Protein AF-A0A3B9V8H8-F1 (afdb_monomer_lite)

Secondary structure (DSSP, 8-state):
--S-S-----HHHHHHHHHHHHHT-TT-----S--EEEEEE-SS-EEEEETTS-EEEES-----S-TT-HHHHHTT--------SEEEEEEEEE-SS--TT--EEEEETTEEEEEEE-SSSEEEEEEEEEHHHHHHHHTS-HHHHHHHHHHHTT-

Sequence (155 aa):
SIEALGYLVPNYQVRQALYQRVKQADNITLMTEAMVDNVEYLEDHSAVLFADGTTINAKLVIAADSRFSSIRRKMGIPALMKDFSKVMIVTKMEHENTHNNIALECFDYGQTLALLPMVGNASSVVLTVTTDKSQAMLDMSETDFNAKITKDFRG

Radius of gyration: 22.07 Å; chains: 1; bounding box: 48×44×60 Å

Foldseek 3Di:
DDPDPDDDDPPVVVVVVVVVVQVPDPPDDDDPPWAFDEWADDDQWIWTATPVRDIDTGNDDDQPPPPPGPHCVRVVNDDDDDDPQKDKDKDKDADPDAPVQDWDWDDDDFWIWIFHDDPDRMTIIIIMGGNVCPVVQVPDDPVRNVVVNCVRVVD

Structure (mmCIF, N/CA/C/O backbone):
data_AF-A0A3B9V8H8-F1
#
_entry.id   AF-A0A3B9V8H8-F1
#
loop_
_atom_site.group_PDB
_atom_site.id
_atom_site.type_symbol
_atom_site.label_atom_id
_atom_site.label_alt_id
_atom_site.label_comp_id
_atom_site.label_asym_id
_atom_site.label_entity_id
_atom_site.label_seq_id
_atom_site.pdbx_PDB_ins_code
_atom_site.Cartn_x
_atom_site.Cartn_y
_atom_site.Cartn_z
_atom_site.occupancy
_atom_site.B_iso_or_equiv
_atom_site.auth_seq_id
_atom_site.auth_comp_id
_atom_site.auth_asym_id
_atom_site.auth_atom_id
_atom_site.pdbx_PDB_model_num
ATOM 1 N N . SER A 1 1 ? 8.164 -30.017 -9.430 1.00 67.25 1 SER A N 1
ATOM 2 C CA . SER A 1 1 ? 8.479 -28.657 -9.903 1.00 67.25 1 SER A CA 1
ATOM 3 C C . SER A 1 1 ? 7.386 -27.733 -9.408 1.00 67.25 1 SER A C 1
ATOM 5 O O . SER A 1 1 ? 6.239 -28.162 -9.441 1.00 67.25 1 SER A O 1
ATOM 7 N N . ILE A 1 2 ? 7.712 -26.546 -8.900 1.00 75.25 2 ILE A N 1
ATOM 8 C CA . ILE A 1 2 ? 6.695 -25.533 -8.575 1.00 75.25 2 ILE A CA 1
ATOM 9 C C . ILE A 1 2 ? 6.370 -24.741 -9.844 1.00 75.25 2 ILE A C 1
ATOM 11 O O . ILE A 1 2 ? 7.269 -24.458 -10.630 1.00 75.25 2 ILE A O 1
ATOM 15 N N . GLU A 1 3 ? 5.092 -24.444 -10.064 1.00 86.19 3 GLU A N 1
ATOM 16 C CA . GLU A 1 3 ? 4.608 -23.758 -11.271 1.00 86.19 3 GLU A CA 1
ATOM 17 C C . GLU A 1 3 ? 5.076 -22.295 -11.338 1.00 86.19 3 GLU A C 1
ATOM 19 O O . GLU A 1 3 ? 5.471 -21.820 -12.397 1.00 86.19 3 GLU A O 1
ATOM 24 N N . ALA A 1 4 ? 5.093 -21.601 -10.196 1.00 86.88 4 ALA A N 1
ATOM 25 C CA . ALA A 1 4 ? 5.545 -20.220 -10.074 1.00 86.88 4 ALA A CA 1
ATOM 26 C C . ALA A 1 4 ? 6.163 -19.961 -8.690 1.00 86.88 4 ALA A C 1
ATOM 28 O O . ALA A 1 4 ? 5.840 -20.642 -7.716 1.00 86.88 4 ALA A O 1
ATOM 29 N N . LEU A 1 5 ? 7.029 -18.945 -8.599 1.00 91.06 5 LEU A N 1
ATOM 30 C CA . LEU A 1 5 ? 7.572 -18.448 -7.324 1.00 91.06 5 LEU A CA 1
ATOM 31 C C . LEU A 1 5 ? 6.576 -17.549 -6.576 1.00 91.06 5 LEU A C 1
ATOM 33 O O . LEU A 1 5 ? 6.620 -17.447 -5.353 1.00 91.06 5 LEU A O 1
ATOM 37 N N . GLY A 1 6 ? 5.685 -16.892 -7.313 1.00 91.31 6 GLY A N 1
ATOM 38 C CA . GLY A 1 6 ? 4.690 -15.965 -6.796 1.00 91.31 6 GLY A CA 1
ATOM 39 C C . GLY A 1 6 ? 3.895 -15.338 -7.937 1.00 91.31 6 GLY A C 1
ATOM 40 O O . GLY A 1 6 ? 4.232 -15.516 -9.107 1.00 91.31 6 GLY A O 1
ATOM 41 N N . TYR A 1 7 ? 2.844 -14.601 -7.585 1.00 89.69 7 TYR A N 1
ATOM 42 C CA . TYR A 1 7 ? 1.970 -13.928 -8.542 1.00 89.69 7 TYR A CA 1
ATOM 43 C C . TYR A 1 7 ? 1.976 -12.425 -8.298 1.00 89.69 7 TYR A C 1
ATOM 45 O O . TYR A 1 7 ? 1.842 -11.966 -7.162 1.00 89.69 7 TYR A O 1
ATOM 53 N N . LEU A 1 8 ? 2.087 -11.660 -9.379 1.00 89.69 8 LEU A N 1
ATOM 54 C CA . LEU A 1 8 ? 1.911 -10.216 -9.353 1.00 89.69 8 LEU A CA 1
ATOM 55 C C . LEU A 1 8 ? 0.435 -9.908 -9.566 1.00 89.69 8 LEU A C 1
ATOM 57 O O . LEU A 1 8 ? -0.116 -10.148 -10.638 1.00 89.69 8 LEU A O 1
ATOM 61 N N . VAL A 1 9 ? -0.206 -9.385 -8.525 1.00 90.38 9 VAL A N 1
ATOM 62 C CA . VAL A 1 9 ? -1.627 -9.040 -8.548 1.00 90.38 9 VAL A CA 1
ATOM 63 C C . VAL A 1 9 ? -1.769 -7.549 -8.262 1.00 90.38 9 VAL A C 1
ATOM 65 O O . VAL A 1 9 ? -1.245 -7.076 -7.250 1.00 90.38 9 VAL A O 1
ATOM 68 N N . PRO A 1 10 ? -2.484 -6.784 -9.104 1.00 89.56 10 PRO A N 1
ATOM 69 C CA . PRO A 1 10 ? -2.785 -5.394 -8.804 1.00 89.56 10 PRO A CA 1
ATOM 70 C C . PRO A 1 10 ? -3.495 -5.254 -7.452 1.00 89.56 10 PRO A C 1
ATOM 72 O O . PRO A 1 10 ? -4.513 -5.901 -7.201 1.00 89.56 10 PRO A O 1
ATOM 75 N N . ASN A 1 11 ? -3.014 -4.345 -6.599 1.00 92.44 11 ASN A N 1
ATOM 76 C CA . ASN A 1 11 ? -3.561 -4.147 -5.249 1.00 92.44 11 ASN A CA 1
ATOM 77 C C . ASN A 1 11 ? -5.080 -3.905 -5.234 1.00 92.44 11 ASN A C 1
ATOM 79 O O . ASN A 1 11 ? -5.764 -4.321 -4.299 1.00 92.44 11 ASN A O 1
ATOM 83 N N . TYR A 1 12 ? -5.626 -3.240 -6.259 1.00 94.62 12 TYR A N 1
ATOM 84 C CA . TYR A 1 12 ? -7.065 -2.986 -6.340 1.00 94.62 12 TYR A CA 1
ATOM 85 C C . TYR A 1 12 ? -7.881 -4.279 -6.490 1.00 94.62 12 TYR A C 1
ATOM 87 O O . TYR A 1 12 ? -8.969 -4.351 -5.930 1.00 94.62 12 TYR A O 1
ATOM 95 N N . GLN A 1 13 ? -7.354 -5.308 -7.164 1.00 95.88 13 GLN A N 1
ATOM 96 C CA . GLN A 1 13 ? -8.034 -6.599 -7.318 1.00 95.88 13 GLN A CA 1
ATOM 97 C C . GLN A 1 13 ? -8.061 -7.364 -5.996 1.00 95.88 13 GLN A C 1
ATOM 99 O O . GLN A 1 13 ? -9.104 -7.891 -5.614 1.00 95.88 13 GLN A O 1
ATOM 104 N N . VAL A 1 14 ? -6.953 -7.348 -5.246 1.00 96.56 14 VAL A N 1
ATOM 105 C CA . VAL A 1 14 ? -6.897 -7.933 -3.895 1.00 96.56 14 VAL A CA 1
ATOM 106 C C . VAL A 1 14 ? -7.919 -7.252 -2.981 1.00 96.56 14 VAL A C 1
ATOM 108 O O . VAL A 1 14 ? -8.721 -7.919 -2.328 1.00 96.56 14 VAL A O 1
ATOM 111 N N . ARG A 1 15 ? -7.948 -5.912 -2.975 1.00 96.31 15 ARG A N 1
ATOM 112 C CA . ARG A 1 15 ? -8.918 -5.133 -2.186 1.00 96.31 15 ARG A CA 1
ATOM 113 C C . ARG A 1 15 ? -10.358 -5.402 -2.616 1.00 96.31 15 ARG A C 1
ATOM 115 O O . ARG A 1 15 ? -11.220 -5.541 -1.755 1.00 96.31 15 ARG A O 1
ATOM 122 N N . GLN A 1 16 ? -10.617 -5.491 -3.919 1.00 97.56 16 GLN A N 1
ATOM 123 C CA . GLN A 1 16 ? -11.941 -5.792 -4.456 1.00 97.56 16 GLN A CA 1
ATOM 124 C C . GLN A 1 16 ? -12.409 -7.178 -4.011 1.00 97.56 16 GLN A C 1
ATOM 126 O O . GLN A 1 16 ? -13.520 -7.298 -3.504 1.00 97.56 16 GLN A O 1
ATOM 131 N N . ALA A 1 17 ? -11.566 -8.205 -4.138 1.00 97.81 17 ALA A N 1
ATOM 132 C CA . ALA A 1 17 ? -11.899 -9.565 -3.723 1.00 97.81 17 ALA A CA 1
ATOM 133 C C . ALA A 1 17 ? -12.218 -9.642 -2.219 1.00 97.81 17 ALA A C 1
ATOM 135 O O . ALA A 1 17 ? -13.243 -10.206 -1.832 1.00 97.81 17 ALA A O 1
ATOM 136 N N . LEU A 1 18 ? -11.394 -9.007 -1.377 1.00 97.00 18 LEU A N 1
ATOM 137 C CA . LEU A 1 18 ? -11.637 -8.925 0.067 1.00 97.00 18 LEU A CA 1
ATOM 138 C C . LEU A 1 18 ? -12.942 -8.186 0.387 1.00 97.00 18 LEU A C 1
ATOM 140 O O . LEU A 1 18 ? -13.736 -8.670 1.190 1.00 97.00 18 LEU A O 1
ATOM 144 N N . TYR A 1 19 ? -13.197 -7.053 -0.271 1.00 96.75 19 TYR A N 1
ATOM 145 C CA . TYR A 1 19 ? -14.428 -6.283 -0.091 1.00 96.75 19 TYR A CA 1
ATOM 146 C C . TYR A 1 19 ? -15.674 -7.107 -0.441 1.00 96.75 19 TYR A C 1
ATOM 148 O O . TYR A 1 19 ? -16.625 -7.137 0.339 1.00 96.75 19 TYR A O 1
ATOM 156 N N . GLN A 1 20 ? -15.661 -7.825 -1.571 1.00 97.38 20 GLN A N 1
ATOM 157 C CA . GLN A 1 20 ? -16.778 -8.695 -1.956 1.00 97.38 20 GLN A CA 1
ATOM 158 C C . GLN A 1 20 ? -17.015 -9.795 -0.921 1.00 97.38 20 GLN A C 1
ATOM 160 O O . GLN A 1 20 ? -18.159 -10.064 -0.558 1.00 97.38 20 GLN A O 1
ATOM 165 N N . ARG A 1 21 ? -15.940 -10.392 -0.393 1.00 97.50 21 ARG A N 1
ATOM 166 C CA . ARG A 1 21 ? -16.045 -11.446 0.619 1.00 97.50 21 ARG A CA 1
ATOM 167 C C . ARG A 1 21 ? -16.583 -10.937 1.955 1.00 97.50 21 ARG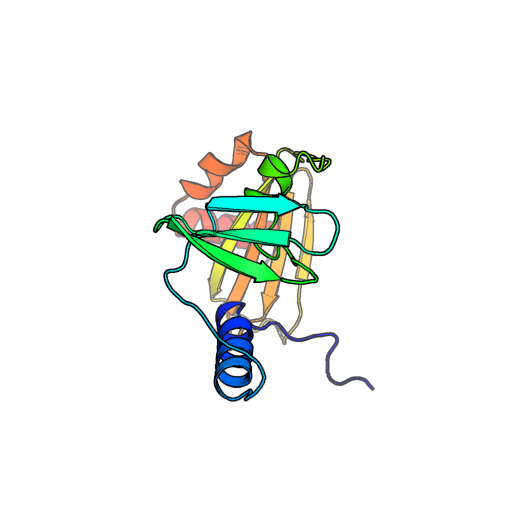 A C 1
ATOM 169 O O . ARG A 1 21 ? -17.346 -11.657 2.599 1.00 97.50 21 ARG A O 1
ATOM 176 N N . VAL A 1 22 ? -16.184 -9.733 2.364 1.00 97.12 22 VAL A N 1
ATOM 177 C CA . VAL A 1 22 ? -16.654 -9.078 3.595 1.00 97.12 22 VAL A CA 1
ATOM 178 C C . VAL A 1 22 ? -18.125 -8.694 3.482 1.00 97.12 22 VAL A C 1
ATOM 180 O O . VAL A 1 22 ? -18.881 -8.933 4.414 1.00 97.12 22 VAL A O 1
ATOM 183 N N . LYS A 1 23 ? -18.559 -8.173 2.329 1.00 96.88 23 LYS A N 1
ATOM 184 C CA . LYS A 1 23 ? -19.958 -7.783 2.094 1.00 96.88 23 LYS A CA 1
ATOM 185 C C . LYS A 1 23 ? -20.949 -8.948 2.238 1.00 96.88 23 LYS A C 1
ATOM 187 O O . LYS A 1 23 ? -22.119 -8.720 2.514 1.00 96.88 23 LYS A O 1
ATOM 192 N N . GLN A 1 24 ? -20.486 -10.178 2.026 1.00 96.69 24 GLN A N 1
ATOM 193 C CA . GLN A 1 24 ? -21.284 -11.403 2.132 1.00 96.69 24 GLN A CA 1
ATOM 194 C C . GLN A 1 24 ? -21.191 -12.074 3.511 1.00 96.69 24 GLN A C 1
ATOM 196 O O . GLN A 1 24 ? -21.729 -13.160 3.693 1.00 96.69 24 GLN A O 1
ATOM 201 N N . ALA A 1 25 ? -20.440 -11.507 4.457 1.00 97.75 25 ALA A N 1
ATOM 202 C CA . ALA A 1 25 ? -20.244 -12.106 5.769 1.00 97.75 25 ALA A CA 1
ATOM 203 C C . ALA A 1 25 ? -21.300 -11.596 6.759 1.00 97.75 25 ALA A C 1
ATOM 205 O O . ALA A 1 25 ? -21.309 -10.417 7.100 1.00 97.75 25 ALA A O 1
ATOM 206 N N . ASP A 1 26 ? -22.136 -12.495 7.281 1.00 97.62 26 ASP A N 1
ATOM 207 C CA . ASP A 1 26 ? -23.226 -12.140 8.207 1.00 97.62 26 ASP A CA 1
ATOM 208 C C . ASP A 1 26 ? -22.736 -11.600 9.561 1.00 97.62 26 ASP A C 1
ATOM 210 O O . ASP A 1 26 ? -23.481 -10.969 10.306 1.00 97.62 26 ASP A O 1
ATOM 214 N N . ASN A 1 27 ? -21.471 -11.849 9.898 1.00 97.81 27 ASN A N 1
ATOM 215 C CA . ASN A 1 27 ? -20.847 -11.424 11.145 1.00 97.81 27 ASN A CA 1
ATOM 216 C C . ASN A 1 27 ? -20.025 -10.130 11.013 1.00 97.81 27 ASN A C 1
ATOM 218 O O . ASN A 1 27 ? -19.289 -9.795 11.944 1.00 97.81 27 ASN A O 1
ATOM 222 N N . ILE A 1 28 ? -20.090 -9.433 9.873 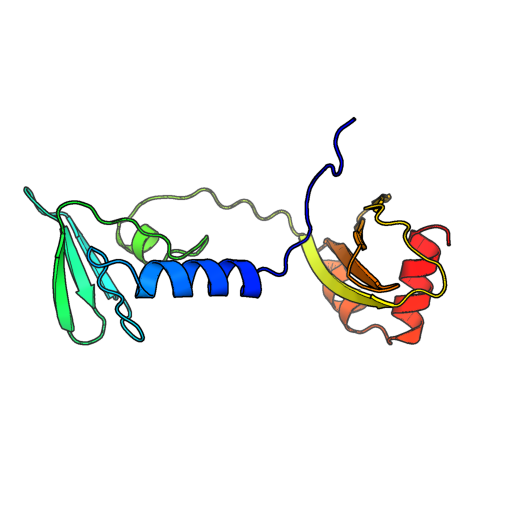1.00 97.56 28 ILE A N 1
ATOM 223 C CA . ILE A 1 28 ? -19.352 -8.186 9.647 1.00 97.56 28 ILE A CA 1
ATOM 224 C C . ILE A 1 28 ? -20.311 -7.073 9.234 1.00 97.56 28 ILE A C 1
ATOM 226 O O . ILE A 1 28 ? -20.929 -7.121 8.176 1.00 97.56 28 ILE A O 1
ATOM 230 N N . THR A 1 29 ? -20.347 -6.006 10.030 1.00 96.12 29 THR A N 1
ATOM 231 C CA . THR A 1 29 ? -20.978 -4.745 9.633 1.00 96.12 29 THR A CA 1
ATOM 232 C C . THR A 1 29 ? -19.934 -3.851 8.980 1.00 96.12 29 THR A C 1
ATOM 234 O O . THR A 1 29 ? -18.971 -3.439 9.627 1.00 96.12 29 THR A O 1
ATOM 237 N N . LEU A 1 30 ? -20.116 -3.538 7.697 1.00 95.50 30 LEU A N 1
ATOM 238 C CA . LEU A 1 30 ? -19.241 -2.616 6.981 1.00 95.50 30 LEU A CA 1
ATOM 239 C C . LEU A 1 30 ? -19.808 -1.194 7.028 1.00 95.50 30 LEU A C 1
ATOM 241 O O . LEU A 1 30 ? -20.863 -0.929 6.459 1.00 95.50 30 LEU A O 1
ATOM 245 N N . MET A 1 31 ? -19.076 -0.278 7.660 1.00 94.56 31 MET A N 1
ATOM 246 C CA . MET A 1 31 ? -19.409 1.148 7.701 1.00 94.56 31 MET A CA 1
ATOM 247 C C . MET A 1 31 ? -18.484 1.909 6.748 1.00 94.56 31 MET A C 1
ATOM 249 O O . MET A 1 31 ? -17.271 1.957 6.954 1.00 94.56 31 MET A O 1
ATOM 253 N N . THR A 1 32 ? -19.042 2.466 5.675 1.00 93.94 32 THR A N 1
ATOM 254 C CA . THR A 1 32 ? -18.324 3.344 4.737 1.00 93.94 32 THR A CA 1
ATOM 255 C C . THR A 1 32 ? -18.575 4.802 5.080 1.00 93.94 32 THR A C 1
ATOM 257 O O . THR A 1 32 ? -19.539 5.102 5.771 1.00 93.94 32 THR A O 1
ATOM 260 N N . GLU A 1 33 ? -17.701 5.699 4.611 1.00 93.94 33 GLU A N 1
ATOM 261 C CA . GLU A 1 33 ? -17.803 7.147 4.887 1.00 93.94 33 GLU A CA 1
AT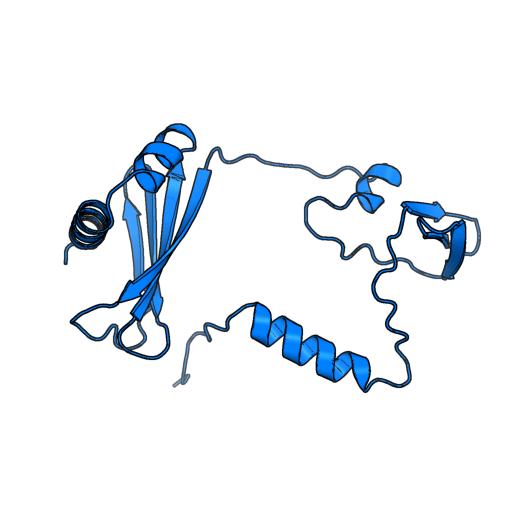OM 262 C C . GLU A 1 33 ? -17.784 7.483 6.394 1.00 93.94 33 GLU A C 1
ATOM 264 O O . GLU A 1 33 ? -18.055 8.605 6.803 1.00 93.94 33 GLU A O 1
ATOM 269 N N . ALA A 1 34 ? -17.391 6.511 7.220 1.00 94.88 34 ALA A N 1
ATOM 270 C CA . ALA A 1 34 ? -17.326 6.605 8.664 1.00 94.88 34 ALA A CA 1
ATOM 271 C C . ALA A 1 34 ? -15.875 6.865 9.080 1.00 94.88 34 ALA A C 1
ATOM 273 O O . ALA A 1 34 ? -15.036 5.961 9.114 1.00 94.88 34 ALA A O 1
ATOM 274 N N . MET A 1 35 ? -15.561 8.129 9.350 1.00 94.75 35 MET A N 1
ATOM 275 C CA . MET A 1 35 ? -14.239 8.529 9.816 1.00 94.75 35 MET A CA 1
ATOM 276 C C . MET A 1 35 ? -14.179 8.421 11.338 1.00 94.75 35 MET A C 1
ATOM 278 O O . MET A 1 35 ? -14.926 9.100 12.035 1.00 94.75 35 MET A O 1
ATOM 282 N N . VAL A 1 36 ? -13.271 7.591 11.851 1.00 95.25 36 VAL A N 1
ATOM 283 C CA . VAL A 1 36 ? -12.972 7.552 13.286 1.00 95.25 36 VAL A CA 1
ATOM 284 C C . VAL A 1 36 ? -12.173 8.800 13.641 1.00 95.25 36 VAL A C 1
ATOM 286 O O . VAL A 1 36 ? -11.111 9.043 13.062 1.00 95.25 36 VAL A O 1
ATOM 289 N N . ASP A 1 37 ? -12.678 9.583 14.590 1.00 94.62 37 ASP A N 1
ATOM 290 C CA . ASP A 1 37 ? -11.935 10.697 15.156 1.00 94.62 37 ASP A CA 1
ATOM 291 C C . ASP A 1 37 ? -11.027 10.211 16.286 1.00 94.62 37 ASP A C 1
ATOM 293 O O . ASP A 1 37 ? -9.815 10.401 16.206 1.00 94.62 37 ASP A O 1
ATOM 297 N N . ASN A 1 38 ? -11.557 9.535 17.305 1.00 94.62 38 ASN A N 1
ATOM 298 C CA . ASN A 1 38 ? -10.771 9.128 18.469 1.00 94.62 38 ASN A CA 1
ATOM 299 C C . ASN A 1 38 ? -11.118 7.716 18.950 1.00 94.62 38 ASN A C 1
ATOM 301 O O . ASN A 1 38 ? -12.162 7.160 18.615 1.00 94.62 38 ASN A O 1
ATOM 305 N N . VAL A 1 39 ? -10.227 7.141 19.753 1.00 96.06 39 VAL A N 1
ATOM 306 C CA . VAL A 1 39 ? -10.492 5.918 20.510 1.00 96.06 39 VAL A CA 1
ATOM 307 C C . VAL A 1 39 ? -10.143 6.191 21.963 1.00 96.06 39 VAL A C 1
ATOM 309 O O . VAL A 1 39 ? -9.107 6.779 22.252 1.00 96.06 39 VAL A O 1
ATOM 312 N N . GLU A 1 40 ? -11.006 5.767 22.874 1.00 93.81 40 GLU A N 1
ATOM 313 C CA . GLU A 1 40 ? -10.777 5.854 24.312 1.00 93.81 40 GLU A CA 1
ATOM 314 C C . GLU A 1 40 ? -10.740 4.451 24.903 1.00 93.81 40 GLU A C 1
ATOM 316 O O . GLU A 1 40 ? -11.573 3.603 24.579 1.00 93.81 40 GLU A O 1
ATOM 321 N N . TYR A 1 41 ? -9.756 4.204 25.765 1.00 90.88 41 TYR A N 1
ATOM 322 C CA . TYR A 1 41 ? -9.642 2.960 26.512 1.00 90.88 41 TYR A CA 1
ATOM 323 C C . TYR A 1 41 ? -10.255 3.144 27.902 1.00 90.88 41 TYR A C 1
ATOM 325 O O . TYR A 1 41 ? -9.817 4.007 28.662 1.00 90.88 41 TYR A O 1
ATOM 333 N N . LEU A 1 42 ? -11.261 2.332 28.215 1.00 91.06 42 LEU A N 1
ATOM 334 C CA . LEU A 1 42 ? -11.959 2.294 29.499 1.00 91.06 42 LEU A CA 1
ATOM 335 C C . LEU A 1 42 ? -11.665 0.952 30.191 1.00 91.06 42 LEU A C 1
ATOM 337 O O . LEU A 1 42 ? -11.020 0.083 29.610 1.00 91.06 42 LEU A O 1
ATOM 341 N N . GLU A 1 43 ? -12.127 0.769 31.431 1.00 91.00 43 GLU A N 1
ATOM 342 C CA . GLU A 1 43 ? -11.808 -0.435 32.223 1.00 91.00 43 GLU A CA 1
ATOM 343 C C . GLU A 1 43 ? -12.227 -1.747 31.532 1.00 91.00 43 GLU A C 1
ATOM 345 O O . GLU A 1 43 ? -11.423 -2.674 31.459 1.00 91.00 43 GLU A O 1
ATOM 350 N N . ASP A 1 44 ? -13.437 -1.801 30.961 1.00 94.06 44 ASP A N 1
ATOM 351 C CA . ASP A 1 44 ? -14.019 -3.043 30.416 1.00 94.06 44 ASP A CA 1
ATOM 352 C C . ASP A 1 44 ? -14.180 -3.064 28.884 1.00 94.06 44 ASP A C 1
ATOM 354 O O . ASP A 1 44 ? -14.559 -4.084 28.297 1.00 94.06 44 ASP A O 1
ATOM 358 N N . HIS A 1 45 ? -13.967 -1.930 28.213 1.00 95.38 45 HIS A N 1
ATOM 359 C CA . HIS A 1 45 ? -14.148 -1.789 26.766 1.00 95.38 45 HIS A CA 1
ATOM 360 C C . HIS A 1 45 ? -13.401 -0.568 26.222 1.00 95.38 45 HIS A C 1
ATOM 362 O O . HIS A 1 45 ? -12.832 0.229 26.960 1.00 95.38 45 HIS A O 1
ATOM 368 N N . SER A 1 46 ? -13.415 -0.403 24.905 1.00 95.94 46 SER A N 1
ATOM 369 C CA . SER A 1 46 ? -12.993 0.823 24.236 1.00 95.94 46 SER A CA 1
ATOM 370 C C . SER A 1 46 ? -14.189 1.512 23.593 1.00 95.94 46 SER A C 1
ATOM 372 O O . SER A 1 46 ? -15.065 0.841 23.042 1.00 95.94 46 SER A O 1
ATOM 374 N N . ALA A 1 47 ? -14.203 2.839 23.632 1.00 96.88 47 ALA A N 1
ATOM 375 C CA . ALA A 1 47 ? -15.154 3.664 22.901 1.00 96.88 47 ALA A CA 1
ATOM 376 C C . ALA A 1 47 ? -14.485 4.184 21.622 1.00 96.88 47 ALA A C 1
ATOM 378 O O . ALA A 1 47 ? -13.403 4.765 21.669 1.00 96.88 47 ALA A O 1
ATOM 379 N N . VAL A 1 48 ? -15.112 3.954 20.471 1.00 97.00 48 VAL A N 1
ATOM 380 C CA . VAL A 1 48 ? -14.685 4.459 19.161 1.00 97.00 48 VAL A CA 1
ATOM 381 C C . VAL A 1 48 ? -15.570 5.645 18.817 1.00 97.00 48 VAL A C 1
ATOM 383 O O . VAL A 1 48 ? -16.766 5.464 18.597 1.00 97.00 48 VAL A O 1
ATOM 386 N N . LEU A 1 49 ? -14.986 6.839 18.788 1.00 96.88 49 LEU A N 1
ATOM 387 C CA . LEU A 1 49 ? -15.675 8.092 18.507 1.00 96.88 49 LEU A CA 1
ATOM 388 C C . LEU A 1 49 ? -15.492 8.436 17.030 1.00 96.88 49 LEU A C 1
ATOM 390 O O . LEU A 1 49 ? -14.364 8.529 16.540 1.00 96.88 49 LEU A O 1
ATOM 394 N N . PHE A 1 50 ? -16.592 8.636 16.321 1.00 96.19 50 PHE A N 1
ATOM 395 C CA . PHE A 1 50 ? -16.612 9.004 14.911 1.00 96.19 50 PHE A CA 1
ATOM 396 C C . PHE A 1 50 ? -16.715 10.523 14.746 1.00 96.19 50 PHE A C 1
ATOM 398 O O . PHE A 1 50 ? -17.167 11.243 15.635 1.00 96.19 50 PHE A O 1
ATOM 405 N N . ALA A 1 51 ? -16.292 11.025 13.587 1.00 95.38 51 ALA A N 1
ATOM 406 C CA . ALA A 1 51 ? -16.273 12.454 13.274 1.00 95.38 51 ALA A CA 1
ATOM 407 C C . ALA A 1 51 ? -17.674 13.096 13.227 1.00 95.38 51 ALA A C 1
ATOM 409 O O . ALA A 1 51 ? -17.796 14.311 13.359 1.00 95.38 51 ALA A O 1
ATOM 410 N N . ASP A 1 52 ? -18.725 12.294 13.053 1.00 95.12 52 ASP A N 1
ATOM 411 C CA . ASP A 1 52 ? -20.126 12.724 13.103 1.00 95.12 52 ASP A CA 1
ATOM 412 C C . ASP A 1 52 ? -20.696 12.784 14.536 1.00 95.12 52 ASP A C 1
ATOM 414 O O . ASP A 1 52 ? -21.866 13.115 14.725 1.00 95.12 52 ASP A O 1
ATOM 418 N N . GLY A 1 53 ? -19.876 12.480 15.549 1.00 95.06 53 GLY A N 1
ATOM 419 C CA . GLY A 1 53 ? -20.262 12.441 16.959 1.00 95.06 53 GLY A CA 1
ATOM 420 C C . GLY A 1 53 ? -20.871 11.112 17.408 1.00 95.06 53 GLY A C 1
ATOM 421 O O . GLY A 1 53 ? -21.225 10.985 18.580 1.00 95.06 53 GLY A O 1
ATOM 422 N N . THR A 1 54 ? -21.000 10.119 16.522 1.00 96.31 54 THR A N 1
ATOM 423 C CA . THR A 1 54 ? -21.447 8.778 16.919 1.00 96.31 54 THR A CA 1
ATOM 424 C C . THR A 1 54 ? -20.353 8.034 17.687 1.00 96.31 54 THR A C 1
ATOM 426 O O . THR A 1 54 ? -19.159 8.251 17.475 1.00 96.31 54 THR A O 1
ATOM 429 N N . THR A 1 55 ? -20.763 7.132 18.583 1.00 97.25 55 THR A N 1
ATOM 430 C CA . THR A 1 55 ? -19.844 6.324 19.396 1.00 97.25 55 THR A CA 1
ATOM 431 C C . THR A 1 55 ? -20.224 4.852 19.340 1.00 97.25 55 THR A C 1
ATOM 433 O O . THR A 1 55 ? -21.390 4.498 19.523 1.00 97.25 55 THR A O 1
ATOM 436 N N . ILE A 1 56 ? -19.231 3.985 19.132 1.00 96.94 56 ILE A N 1
ATOM 437 C CA . ILE A 1 56 ? -19.385 2.526 19.184 1.00 96.94 56 ILE A CA 1
ATOM 438 C C . ILE A 1 56 ? -18.478 1.951 20.267 1.00 96.94 56 ILE A C 1
ATOM 440 O O . ILE A 1 56 ? -17.277 2.203 20.279 1.00 96.94 56 ILE A O 1
ATOM 444 N N . ASN A 1 57 ? -19.044 1.113 21.134 1.00 97.50 57 ASN A N 1
ATOM 445 C CA . ASN A 1 57 ? -18.287 0.393 22.154 1.00 97.50 57 ASN A CA 1
ATOM 446 C C . ASN A 1 57 ? -17.819 -0.965 21.621 1.00 97.50 57 ASN A C 1
ATOM 448 O O . ASN A 1 57 ? -18.607 -1.726 21.057 1.00 97.50 57 ASN A O 1
ATOM 452 N N . ALA A 1 58 ? -16.547 -1.293 21.833 1.00 96.56 58 ALA A N 1
ATOM 453 C CA . ALA A 1 58 ? -15.947 -2.549 21.396 1.00 96.56 58 ALA A CA 1
ATOM 454 C C . ALA A 1 58 ? -15.037 -3.139 22.480 1.00 96.56 58 ALA A C 1
ATOM 456 O O . ALA A 1 58 ? -14.343 -2.416 23.186 1.00 96.56 58 ALA A O 1
ATOM 457 N N . LYS A 1 59 ? -14.993 -4.472 22.586 1.00 96.38 59 LYS A N 1
ATOM 458 C CA . LYS A 1 59 ? -14.061 -5.172 23.494 1.00 96.38 59 LYS A CA 1
ATOM 459 C C . LYS A 1 59 ? -12.607 -5.133 23.006 1.00 96.38 59 LYS A C 1
ATOM 461 O O . LYS A 1 59 ? -11.689 -5.301 23.795 1.00 96.38 59 LYS A O 1
ATOM 466 N N . LEU A 1 60 ? -12.411 -4.964 21.698 1.00 94.06 60 LEU A N 1
ATOM 467 C CA . LEU A 1 60 ? -11.111 -4.876 21.044 1.00 94.06 60 LEU A CA 1
ATOM 468 C C . LEU A 1 60 ? -11.223 -3.928 19.853 1.00 94.06 60 LEU A C 1
ATOM 470 O O . LEU A 1 60 ? -12.142 -4.059 19.044 1.00 94.06 60 LEU A O 1
ATOM 474 N N . VAL A 1 61 ? -10.256 -3.025 19.723 1.00 94.94 61 VAL A N 1
ATOM 475 C CA . VAL A 1 61 ? -10.117 -2.138 18.566 1.00 94.94 61 VAL A CA 1
ATOM 476 C C . VAL A 1 61 ? -8.828 -2.485 17.833 1.00 94.94 61 VAL A C 1
ATOM 478 O O . VAL A 1 61 ? -7.756 -2.541 18.432 1.00 94.94 61 VAL A O 1
ATOM 481 N N . ILE A 1 62 ? -8.932 -2.710 16.523 1.00 95.06 62 ILE A N 1
ATOM 482 C CA . ILE A 1 62 ? -7.786 -2.944 15.640 1.00 95.06 62 ILE A CA 1
ATOM 483 C C . ILE A 1 62 ? -7.649 -1.736 14.713 1.00 95.06 62 ILE A C 1
ATOM 485 O O . ILE A 1 62 ? -8.461 -1.540 13.810 1.00 95.06 62 ILE A O 1
ATOM 489 N N . ALA A 1 63 ? -6.602 -0.937 14.917 1.00 93.75 63 ALA A N 1
ATOM 490 C CA . ALA A 1 63 ? -6.259 0.166 14.024 1.00 93.75 63 ALA A CA 1
ATOM 491 C C . ALA A 1 63 ? -5.537 -0.370 12.773 1.00 93.75 63 ALA A C 1
ATOM 493 O O . ALA A 1 63 ? -4.329 -0.607 12.785 1.00 93.75 63 ALA A O 1
ATOM 494 N N . ALA A 1 64 ? -6.294 -0.595 11.695 1.00 93.88 64 ALA A N 1
ATOM 495 C CA . ALA A 1 64 ? -5.794 -1.048 10.390 1.00 93.88 64 ALA A CA 1
ATOM 496 C C . ALA A 1 64 ? -5.708 0.098 9.353 1.00 93.88 64 ALA A C 1
ATOM 498 O O . ALA A 1 64 ? -5.845 -0.114 8.149 1.00 93.88 64 ALA A O 1
ATOM 499 N N . ASP A 1 65 ? -5.468 1.326 9.813 1.00 91.38 65 ASP A N 1
ATOM 500 C CA . ASP A 1 65 ? -5.458 2.588 9.055 1.00 91.38 65 ASP A CA 1
ATOM 501 C C . ASP A 1 65 ? -4.057 2.977 8.528 1.00 91.38 65 ASP A C 1
ATOM 503 O O . ASP A 1 65 ? -3.712 4.151 8.382 1.00 91.38 65 ASP A O 1
ATOM 507 N N . SER A 1 66 ? -3.257 1.970 8.157 1.00 90.56 66 SER A N 1
ATOM 508 C CA . SER A 1 66 ? -1.953 2.102 7.484 1.00 90.56 66 SER A CA 1
ATOM 509 C C . SER A 1 66 ? -0.811 2.700 8.332 1.00 90.56 66 SER A C 1
ATOM 511 O O . SER A 1 66 ? -0.907 2.941 9.536 1.00 90.56 66 SER A O 1
ATOM 513 N N . ARG A 1 67 ? 0.346 2.914 7.688 1.00 88.38 67 ARG A N 1
ATOM 514 C CA . ARG A 1 67 ? 1.611 3.351 8.309 1.00 88.38 67 ARG A CA 1
ATOM 515 C C . ARG A 1 67 ? 1.472 4.667 9.087 1.00 88.38 67 ARG A C 1
ATOM 517 O O . ARG A 1 67 ? 2.066 4.835 10.155 1.00 88.38 67 ARG A O 1
ATOM 524 N N . PHE A 1 68 ? 0.641 5.577 8.579 1.00 87.44 68 PHE A N 1
ATOM 525 C CA . PHE A 1 68 ? 0.415 6.910 9.135 1.00 87.44 68 PHE A CA 1
ATOM 526 C C . PHE A 1 68 ? -0.816 6.986 10.042 1.00 87.44 68 PHE A C 1
ATOM 528 O O . PHE A 1 68 ? -1.337 8.089 10.218 1.00 87.44 68 PHE A O 1
ATOM 535 N N . SER A 1 69 ? -1.224 5.857 10.633 1.00 93.62 69 SER A N 1
ATOM 536 C CA . SER A 1 69 ? -2.346 5.751 11.570 1.00 93.62 69 SER A CA 1
ATOM 537 C C . SER A 1 69 ? -2.478 6.969 12.485 1.00 93.62 69 SER A C 1
ATOM 539 O O . SER A 1 69 ? -1.564 7.281 13.263 1.00 93.62 69 SER A O 1
ATOM 541 N N . SER A 1 70 ? -3.595 7.687 12.357 1.00 91.69 70 SER A N 1
ATOM 542 C CA . SER A 1 70 ? -3.921 8.819 13.230 1.00 91.69 70 SER A CA 1
ATOM 543 C C . SER A 1 70 ? -4.352 8.315 14.600 1.00 91.69 70 SER A C 1
ATOM 545 O O . SER A 1 70 ? -3.945 8.893 15.606 1.00 91.69 70 SER A O 1
ATOM 547 N N . ILE A 1 71 ? -5.081 7.199 14.638 1.00 94.06 71 ILE A N 1
ATOM 548 C CA . ILE A 1 71 ? -5.575 6.577 15.866 1.00 94.06 71 ILE A CA 1
ATOM 549 C C . ILE A 1 71 ? -4.417 6.128 16.749 1.00 94.06 71 ILE A C 1
ATOM 551 O O . ILE A 1 71 ? -4.368 6.492 17.921 1.00 94.06 71 ILE A O 1
ATOM 555 N N . ARG A 1 72 ? -3.414 5.441 16.184 1.00 93.94 72 ARG A N 1
ATOM 556 C CA . ARG A 1 72 ? -2.202 5.051 16.923 1.00 93.94 72 ARG A CA 1
ATOM 557 C C . ARG A 1 72 ? -1.527 6.258 17.583 1.00 93.94 72 ARG A C 1
ATOM 559 O O . ARG A 1 72 ? -1.119 6.170 18.737 1.00 93.94 72 ARG A O 1
ATOM 566 N N . ARG A 1 73 ? -1.411 7.379 16.855 1.00 92.31 73 ARG A N 1
ATOM 567 C CA . ARG A 1 73 ? -0.818 8.620 17.383 1.00 92.31 73 ARG A CA 1
ATOM 568 C C . ARG A 1 73 ? -1.668 9.235 18.495 1.00 92.31 73 ARG A C 1
ATOM 570 O O . ARG A 1 73 ? -1.101 9.615 19.512 1.00 92.31 73 ARG A O 1
ATOM 577 N N . LYS A 1 74 ? -2.992 9.316 18.318 1.00 90.94 74 LYS A N 1
ATOM 578 C CA . LYS A 1 74 ? -3.924 9.840 19.335 1.00 90.94 74 LYS A CA 1
ATOM 579 C C . LYS A 1 74 ? -3.903 9.001 20.619 1.00 90.94 74 LYS A C 1
ATOM 581 O O . LYS A 1 74 ? -3.926 9.563 21.704 1.00 90.94 74 LYS A O 1
ATOM 586 N N . MET A 1 75 ? -3.720 7.687 20.491 1.00 90.25 75 MET A N 1
ATOM 587 C CA . MET A 1 75 ? -3.538 6.758 21.616 1.00 90.25 75 MET A CA 1
ATOM 588 C C . MET A 1 75 ? -2.154 6.833 22.282 1.00 90.25 75 MET A C 1
ATOM 590 O O . MET A 1 75 ? -1.871 6.060 23.194 1.00 90.25 75 MET A O 1
ATOM 594 N N . GLY A 1 76 ? -1.254 7.706 21.818 1.00 91.31 76 GLY A N 1
ATOM 595 C CA . GLY A 1 76 ? 0.092 7.836 22.380 1.00 91.31 76 GLY A CA 1
ATOM 596 C C . GLY A 1 76 ? 0.998 6.626 22.134 1.00 91.31 76 GLY A C 1
ATOM 597 O O . GLY A 1 76 ? 2.022 6.492 22.799 1.00 91.31 76 GLY A O 1
ATOM 598 N N . ILE A 1 77 ? 0.658 5.747 21.184 1.00 91.81 77 ILE A N 1
ATOM 599 C CA . ILE A 1 77 ? 1.450 4.551 20.879 1.00 91.81 77 ILE A CA 1
ATOM 600 C C . ILE A 1 77 ? 2.615 4.956 19.958 1.00 91.81 77 ILE A C 1
ATOM 602 O O . ILE A 1 77 ? 2.386 5.331 18.796 1.00 91.81 77 ILE A O 1
ATOM 606 N N . PRO A 1 78 ? 3.874 4.887 20.430 1.00 92.31 78 PRO A N 1
ATOM 607 C CA . PRO A 1 78 ? 5.017 5.305 19.635 1.00 92.31 78 PRO A CA 1
ATOM 608 C C . PRO A 1 78 ? 5.274 4.327 18.485 1.00 92.31 78 PRO A C 1
ATOM 610 O O . PRO A 1 78 ? 5.043 3.124 18.589 1.00 92.31 78 PRO A O 1
ATOM 613 N N . ALA A 1 79 ? 5.801 4.849 17.380 1.00 92.69 79 ALA A N 1
ATOM 614 C CA . ALA A 1 79 ? 6.291 4.047 16.268 1.00 92.69 79 ALA A CA 1
ATOM 615 C C . ALA A 1 79 ? 7.628 4.608 15.789 1.00 92.69 79 ALA A C 1
ATOM 617 O O . ALA A 1 79 ? 7.771 5.821 15.627 1.00 92.69 79 ALA A O 1
ATOM 618 N N . LEU A 1 80 ? 8.592 3.725 15.534 1.00 91.25 80 LEU A N 1
ATOM 619 C CA . LEU A 1 80 ? 9.852 4.118 14.921 1.00 91.25 80 LEU A CA 1
ATOM 620 C C . LEU A 1 80 ? 9.633 4.332 13.424 1.00 91.25 80 LEU A C 1
ATOM 622 O O . LEU A 1 80 ? 9.223 3.419 12.707 1.00 91.25 80 LEU A O 1
ATOM 626 N N . MET A 1 81 ? 9.935 5.535 12.954 1.00 88.38 81 MET A N 1
ATOM 627 C CA . MET A 1 81 ? 9.950 5.854 11.535 1.00 88.38 81 MET A CA 1
ATOM 628 C C . MET A 1 81 ? 11.390 6.034 11.084 1.00 88.38 81 MET A C 1
ATOM 630 O O . MET A 1 81 ? 12.118 6.862 11.625 1.00 88.38 81 MET A O 1
ATOM 634 N N . LYS A 1 82 ? 11.790 5.246 10.088 1.00 90.75 82 LYS A N 1
ATOM 635 C CA . LYS A 1 82 ? 13.087 5.380 9.436 1.00 90.75 82 LYS A CA 1
ATOM 636 C C . LYS A 1 82 ? 12.871 5.928 8.038 1.00 90.75 82 LYS A C 1
ATOM 638 O O . LYS A 1 82 ? 12.292 5.251 7.192 1.00 90.75 82 LYS A O 1
ATOM 643 N N . ASP A 1 83 ? 13.328 7.152 7.823 1.00 89.38 83 ASP A N 1
ATOM 644 C CA . ASP A 1 83 ? 13.440 7.714 6.486 1.00 89.38 83 ASP A CA 1
ATOM 645 C C . ASP A 1 83 ? 14.729 7.190 5.843 1.00 89.38 83 ASP A C 1
ATOM 647 O O . ASP A 1 83 ? 15.816 7.311 6.409 1.00 89.38 83 ASP A O 1
ATOM 651 N N . PHE A 1 84 ? 14.596 6.550 4.684 1.00 90.50 84 PHE A N 1
ATOM 652 C CA . PHE A 1 84 ? 15.730 6.046 3.911 1.00 90.50 84 PHE A CA 1
ATOM 653 C C . PHE A 1 84 ? 16.265 7.080 2.910 1.00 90.50 84 PHE A C 1
ATOM 655 O O . PHE A 1 84 ? 17.236 6.791 2.212 1.00 90.50 84 PHE A O 1
ATOM 662 N N . SER A 1 85 ? 15.638 8.258 2.814 1.00 92.88 85 SER A N 1
ATOM 663 C CA . SER A 1 85 ? 15.933 9.298 1.820 1.00 92.88 85 SER A CA 1
ATOM 664 C C . SER A 1 85 ? 15.902 8.749 0.391 1.00 92.88 85 SER A C 1
ATOM 666 O O . SER A 1 85 ? 16.740 9.073 -0.457 1.00 92.88 85 SER A O 1
ATOM 668 N N . LYS A 1 86 ? 14.935 7.855 0.150 1.00 93.44 86 LYS A N 1
ATOM 669 C CA . LYS A 1 86 ? 14.681 7.201 -1.131 1.00 93.44 86 LYS A CA 1
ATOM 670 C C . LYS A 1 86 ? 13.256 7.468 -1.587 1.00 93.44 86 LYS A C 1
ATOM 672 O O . LYS A 1 86 ? 12.323 7.458 -0.788 1.00 93.44 86 LYS A O 1
ATOM 677 N N . VAL A 1 87 ? 13.102 7.620 -2.893 1.00 95.06 87 VAL A N 1
ATOM 678 C CA . VAL A 1 87 ? 11.817 7.708 -3.583 1.00 95.06 87 VAL A CA 1
ATOM 679 C C . VAL A 1 87 ? 11.713 6.531 -4.542 1.00 95.06 87 VAL A C 1
ATOM 681 O O . VAL A 1 87 ? 12.664 6.234 -5.262 1.00 95.06 87 VAL A O 1
ATOM 684 N N . MET A 1 88 ? 10.558 5.867 -4.539 1.00 95.44 88 MET A N 1
ATOM 685 C CA . MET A 1 88 ? 10.223 4.811 -5.491 1.00 95.44 88 MET A CA 1
ATOM 686 C C . MET A 1 88 ? 9.291 5.388 -6.553 1.00 95.44 88 MET A C 1
ATOM 688 O O . MET A 1 88 ? 8.181 5.816 -6.242 1.00 95.44 88 MET A O 1
ATOM 692 N N . ILE A 1 89 ? 9.753 5.396 -7.795 1.00 95.31 89 ILE A N 1
ATOM 693 C CA . ILE A 1 89 ? 8.996 5.778 -8.981 1.00 95.31 89 ILE A CA 1
ATOM 694 C C . ILE A 1 89 ? 8.503 4.486 -9.622 1.00 95.31 89 ILE A C 1
ATOM 696 O O . ILE A 1 89 ? 9.282 3.555 -9.828 1.00 95.31 89 ILE A O 1
ATOM 700 N N . VAL A 1 90 ? 7.206 4.418 -9.905 1.00 95.25 90 VAL A N 1
ATOM 701 C CA . VAL A 1 90 ? 6.577 3.243 -10.510 1.00 95.25 90 VAL A CA 1
ATOM 702 C C . VAL A 1 90 ? 5.877 3.636 -11.797 1.00 95.25 90 VAL A C 1
ATOM 704 O O . VAL A 1 90 ? 5.181 4.648 -11.839 1.00 95.25 90 VAL A O 1
ATOM 707 N N . THR A 1 91 ? 6.057 2.841 -12.845 1.00 94.50 91 THR A N 1
ATOM 708 C CA . THR A 1 91 ? 5.366 3.044 -14.121 1.00 94.50 91 THR A CA 1
ATOM 709 C C . THR A 1 91 ? 5.175 1.722 -14.853 1.00 94.50 91 THR A C 1
ATOM 711 O O . THR A 1 91 ? 5.878 0.748 -14.584 1.00 94.50 91 THR A O 1
ATOM 714 N N . LYS A 1 92 ? 4.216 1.677 -15.776 1.00 94.62 92 LYS A N 1
ATOM 715 C CA . LYS A 1 92 ? 4.077 0.571 -16.725 1.00 94.62 92 LYS A CA 1
ATOM 716 C C . LYS A 1 92 ? 4.942 0.885 -17.943 1.00 94.62 92 LYS A C 1
ATOM 718 O O . LYS A 1 92 ? 4.821 1.970 -18.500 1.00 94.62 92 LYS A O 1
ATOM 723 N N . MET A 1 93 ? 5.753 -0.072 -18.373 1.00 94.00 93 MET A N 1
ATOM 724 C CA . MET A 1 93 ? 6.546 0.020 -19.597 1.00 94.00 93 MET A CA 1
ATOM 725 C C . MET A 1 93 ? 6.191 -1.144 -20.519 1.00 94.00 93 MET A C 1
ATOM 727 O O . MET A 1 93 ? 6.038 -2.278 -20.063 1.00 94.00 93 MET A O 1
ATOM 731 N N . GLU A 1 94 ? 6.004 -0.852 -21.801 1.00 94.88 94 GLU A N 1
ATOM 732 C CA . GLU A 1 94 ? 5.756 -1.850 -22.843 1.00 94.88 94 GLU A CA 1
ATOM 733 C C . GLU A 1 94 ? 7.065 -2.153 -23.562 1.00 94.88 94 GLU A C 1
ATOM 735 O O . GLU A 1 94 ? 7.879 -1.257 -23.781 1.00 94.88 94 GLU A O 1
ATOM 740 N N . HIS A 1 95 ? 7.301 -3.426 -23.863 1.00 91.06 95 HIS A N 1
ATOM 741 C CA . HIS A 1 95 ? 8.578 -3.902 -24.379 1.00 91.06 95 HIS A CA 1
ATOM 742 C C . HIS A 1 95 ? 8.376 -4.609 -25.719 1.00 91.06 95 HIS A C 1
ATOM 744 O O . HIS A 1 95 ? 7.392 -5.322 -25.920 1.00 91.06 95 HIS A O 1
ATOM 750 N N . GLU A 1 96 ? 9.349 -4.475 -26.618 1.00 90.12 96 GLU A N 1
ATOM 751 C CA . GLU A 1 96 ? 9.355 -5.211 -27.889 1.00 90.12 96 GLU A CA 1
ATOM 752 C C . GLU A 1 96 ? 9.552 -6.717 -27.661 1.00 90.12 96 GLU A C 1
ATOM 754 O O . GLU A 1 96 ? 8.904 -7.553 -28.292 1.00 90.12 96 GLU A O 1
ATOM 759 N N . ASN A 1 97 ? 10.423 -7.063 -26.709 1.00 88.94 97 ASN A N 1
ATOM 760 C CA . ASN A 1 97 ? 10.751 -8.438 -26.362 1.00 88.94 97 ASN A CA 1
ATOM 761 C C . ASN A 1 97 ? 9.887 -8.951 -25.209 1.00 88.94 97 ASN A C 1
ATOM 763 O O . ASN A 1 97 ? 9.574 -8.231 -24.259 1.00 88.94 97 ASN A O 1
ATOM 767 N N . THR A 1 98 ? 9.555 -10.241 -25.256 1.00 91.38 98 THR A N 1
ATOM 768 C CA . THR A 1 98 ? 8.865 -10.891 -24.141 1.00 91.38 98 T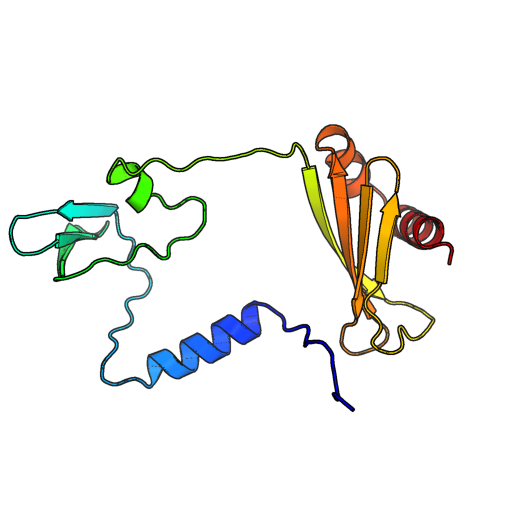HR A CA 1
ATOM 769 C C . THR A 1 98 ? 9.767 -10.970 -22.908 1.00 91.38 98 THR A C 1
ATOM 771 O O . THR A 1 98 ? 10.945 -11.316 -22.991 1.00 91.38 98 THR A O 1
ATOM 774 N N . HIS A 1 99 ? 9.199 -10.692 -21.735 1.00 91.62 99 HIS A N 1
ATOM 775 C CA . HIS A 1 99 ? 9.884 -10.854 -20.451 1.00 91.62 99 HIS A CA 1
ATOM 776 C C . HIS A 1 99 ? 9.888 -12.313 -19.955 1.00 91.62 99 HIS A C 1
ATOM 778 O O . HIS A 1 99 ? 10.444 -12.585 -18.896 1.00 91.62 99 HIS A O 1
ATOM 784 N N . ASN A 1 100 ? 9.255 -13.260 -20.668 1.00 92.50 100 ASN A N 1
ATOM 785 C CA . ASN A 1 100 ? 9.206 -14.693 -20.315 1.00 92.50 100 ASN A CA 1
ATOM 786 C C . ASN A 1 100 ? 8.743 -14.983 -18.872 1.00 92.50 100 ASN A C 1
ATOM 788 O O . ASN A 1 100 ? 9.183 -15.944 -18.248 1.00 92.50 100 ASN A O 1
ATOM 792 N N . ASN A 1 101 ? 7.861 -14.139 -18.329 1.00 91.12 101 ASN A N 1
ATOM 793 C CA . ASN A 1 101 ? 7.441 -14.155 -16.917 1.00 91.12 101 ASN A CA 1
ATOM 794 C C . ASN A 1 101 ? 8.593 -14.087 -15.891 1.00 91.12 101 ASN A C 1
ATOM 796 O O . ASN A 1 101 ? 8.446 -14.549 -14.760 1.00 91.12 101 ASN A O 1
ATOM 800 N N . ILE A 1 102 ? 9.728 -13.490 -16.258 1.00 91.75 102 ILE A N 1
ATOM 801 C CA . ILE A 1 102 ? 10.880 -13.308 -15.373 1.00 91.75 102 ILE A CA 1
ATOM 802 C C . ILE A 1 102 ? 10.789 -11.931 -14.714 1.00 91.75 102 ILE A C 1
ATOM 804 O O . ILE A 1 102 ? 10.730 -10.908 -15.394 1.00 91.75 102 ILE A O 1
ATOM 808 N N . ALA A 1 103 ? 10.801 -11.911 -13.380 1.00 92.94 103 ALA A N 1
ATOM 809 C CA . ALA A 1 103 ? 11.050 -10.693 -12.621 1.00 92.94 103 ALA A CA 1
ATOM 810 C C . ALA A 1 103 ? 12.557 -10.422 -12.578 1.00 92.94 103 ALA A C 1
ATOM 812 O O . ALA A 1 103 ? 13.337 -11.306 -12.219 1.00 92.94 103 ALA A O 1
ATOM 813 N N . LEU A 1 104 ? 12.958 -9.210 -12.951 1.00 91.69 104 LEU A N 1
ATOM 814 C CA . LEU A 1 104 ? 14.357 -8.789 -12.969 1.00 91.69 104 LEU A CA 1
ATOM 815 C C . LEU A 1 104 ? 14.570 -7.693 -11.938 1.00 91.69 104 LEU A C 1
ATOM 817 O O . LEU A 1 104 ? 13.760 -6.778 -11.837 1.00 91.69 104 LEU A O 1
ATOM 821 N N . GLU A 1 105 ? 15.679 -7.767 -11.211 1.00 92.06 105 GLU A N 1
ATOM 822 C CA . GLU A 1 105 ? 16.110 -6.724 -10.288 1.00 92.06 105 GLU A CA 1
ATOM 823 C C . GLU A 1 105 ? 17.597 -6.436 -10.510 1.00 92.06 105 GLU A C 1
ATOM 825 O O . GLU A 1 105 ? 18.428 -7.344 -10.589 1.00 92.06 105 GLU A O 1
ATOM 830 N N . CYS A 1 106 ? 17.926 -5.158 -10.655 1.00 88.31 106 CYS A N 1
ATOM 831 C CA . CYS A 1 106 ? 19.269 -4.654 -10.877 1.00 88.31 106 CYS A CA 1
ATOM 832 C C . CYS A 1 106 ? 19.618 -3.646 -9.781 1.00 88.31 106 CYS A C 1
ATOM 834 O O . CYS A 1 106 ? 18.925 -2.645 -9.576 1.00 88.31 106 CYS A O 1
ATOM 836 N N . PHE A 1 107 ? 20.724 -3.911 -9.090 1.00 85.62 107 PHE A N 1
ATOM 837 C CA . PHE A 1 107 ? 21.297 -3.015 -8.094 1.00 85.62 107 PHE A CA 1
ATOM 838 C C . PHE A 1 107 ? 22.450 -2.247 -8.729 1.00 85.62 107 PHE A C 1
ATOM 840 O O . PHE A 1 107 ? 23.434 -2.853 -9.152 1.00 85.62 107 PHE A O 1
ATOM 847 N N . ASP A 1 108 ? 22.327 -0.924 -8.786 1.00 78.06 108 ASP A N 1
ATOM 848 C CA . ASP A 1 108 ? 23.359 -0.038 -9.318 1.00 78.06 108 ASP A CA 1
ATOM 849 C C . ASP A 1 108 ? 23.717 1.058 -8.298 1.00 78.06 108 ASP A C 1
ATOM 851 O O . ASP A 1 108 ? 23.022 1.277 -7.298 1.00 78.06 108 ASP A O 1
ATOM 855 N N . TYR A 1 109 ? 24.833 1.752 -8.511 1.00 75.12 109 TYR A N 1
ATOM 856 C CA . TYR A 1 109 ? 25.319 2.785 -7.601 1.00 75.12 109 TYR A CA 1
ATOM 857 C C . TYR A 1 109 ? 24.324 3.949 -7.487 1.00 75.12 109 TYR A C 1
ATOM 859 O O . TYR A 1 109 ? 24.263 4.859 -8.311 1.00 75.12 109 TYR A O 1
ATOM 867 N N . GLY A 1 110 ? 23.560 3.946 -6.394 1.00 75.50 110 GLY A N 1
ATOM 868 C CA . GLY A 1 110 ? 22.614 5.007 -6.050 1.00 75.50 110 GLY A CA 1
ATOM 869 C C . GLY A 1 110 ? 21.178 4.774 -6.520 1.00 75.50 110 GLY A C 1
ATOM 870 O O . GLY A 1 110 ? 20.321 5.582 -6.151 1.00 75.50 110 GLY A O 1
ATOM 871 N N . GLN A 1 111 ? 20.899 3.679 -7.234 1.00 84.12 111 GLN A N 1
ATOM 872 C CA . GLN A 1 111 ? 19.546 3.301 -7.639 1.00 84.12 111 GLN A CA 1
ATOM 873 C C . GLN A 1 111 ? 19.300 1.786 -7.580 1.00 84.12 111 GLN A C 1
ATOM 875 O O . GLN A 1 111 ? 20.213 0.977 -7.718 1.00 84.12 111 GLN A O 1
ATOM 880 N N . THR A 1 112 ? 18.041 1.404 -7.407 1.00 91.19 112 THR A N 1
ATOM 881 C CA . THR A 1 112 ? 17.587 0.020 -7.591 1.00 91.19 112 THR A CA 1
ATOM 882 C C . THR A 1 112 ? 16.494 0.028 -8.632 1.00 91.19 112 THR A C 1
ATOM 884 O O . THR A 1 112 ? 15.620 0.893 -8.590 1.00 91.19 112 THR A O 1
ATOM 887 N N . LEU A 1 113 ? 16.555 -0.908 -9.565 1.00 92.75 113 LEU A N 1
ATOM 888 C CA . LEU A 1 113 ? 15.634 -0.970 -10.680 1.00 92.75 113 LEU A CA 1
ATOM 889 C C . LEU A 1 113 ? 15.065 -2.383 -10.787 1.00 92.75 113 LEU A C 1
ATOM 891 O O . LEU A 1 113 ? 15.825 -3.345 -10.824 1.00 92.75 113 LEU A O 1
ATOM 895 N N . ALA A 1 114 ? 13.741 -2.508 -10.840 1.00 94.56 114 ALA A N 1
ATOM 896 C CA . ALA A 1 114 ? 13.074 -3.794 -11.008 1.00 94.56 114 ALA A CA 1
ATOM 897 C C . ALA A 1 114 ? 12.062 -3.771 -12.160 1.00 94.56 114 ALA A C 1
ATOM 899 O O . ALA A 1 114 ? 11.341 -2.787 -12.328 1.00 94.56 114 ALA A O 1
ATOM 900 N N . LEU A 1 115 ? 11.988 -4.868 -12.920 1.00 93.44 115 LEU A N 1
ATOM 901 C CA . LEU A 1 115 ? 10.918 -5.167 -13.876 1.00 93.44 115 LEU A CA 1
ATOM 902 C C . LEU A 1 115 ? 10.081 -6.306 -13.327 1.00 93.44 115 LEU A C 1
ATOM 904 O O . LEU A 1 115 ? 10.559 -7.430 -13.168 1.00 93.44 115 LEU A O 1
ATOM 908 N N . LEU A 1 116 ? 8.814 -6.011 -13.079 1.00 94.31 116 LEU A N 1
ATOM 909 C CA . LEU A 1 116 ? 7.839 -6.977 -12.605 1.00 94.31 116 LEU A CA 1
ATOM 910 C C . LEU A 1 116 ? 6.906 -7.336 -13.771 1.00 94.31 116 LEU A C 1
ATOM 912 O O . LEU A 1 116 ? 6.183 -6.449 -14.231 1.00 94.31 116 LEU A O 1
ATOM 916 N N . PRO A 1 117 ? 6.929 -8.583 -14.277 1.00 93.69 117 PRO A N 1
ATOM 917 C CA . PRO A 1 117 ? 6.180 -8.965 -15.469 1.00 93.69 117 PRO A CA 1
ATOM 918 C C . PRO A 1 117 ? 4.674 -8.781 -15.267 1.00 93.69 117 PRO A C 1
ATOM 920 O O . PRO A 1 117 ? 4.113 -9.173 -14.243 1.00 93.69 117 PRO A O 1
ATOM 923 N N . MET A 1 118 ? 4.015 -8.182 -16.253 1.00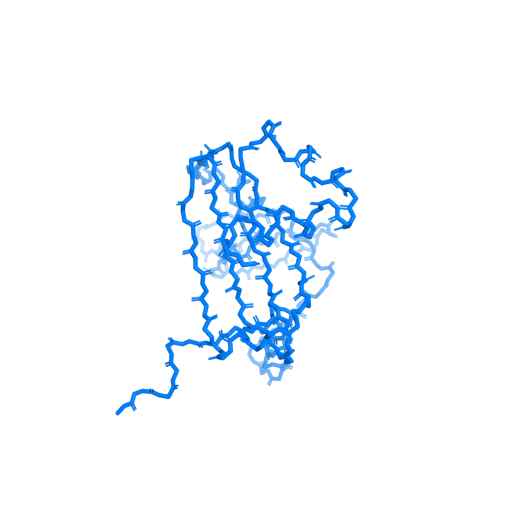 92.81 118 MET A N 1
ATOM 924 C CA . MET A 1 118 ? 2.565 -8.005 -16.286 1.00 92.81 118 MET A CA 1
ATOM 925 C C . MET A 1 118 ? 1.957 -8.844 -17.414 1.00 92.81 118 MET A C 1
ATOM 927 O O . MET A 1 118 ? 2.649 -9.528 -18.158 1.00 92.81 118 MET A O 1
ATOM 931 N N . VAL A 1 119 ? 0.629 -8.826 -17.534 1.00 88.69 119 VAL A N 1
ATOM 932 C CA . VAL A 1 119 ? -0.051 -9.463 -18.668 1.00 88.69 119 VAL A CA 1
ATOM 933 C C . VAL A 1 119 ? 0.301 -8.717 -19.962 1.00 88.69 119 VAL A C 1
ATOM 935 O O . VAL A 1 119 ? 0.153 -7.496 -20.030 1.00 88.69 119 VAL A O 1
ATOM 938 N N . GLY A 1 120 ? 0.708 -9.464 -20.993 1.00 90.31 120 GLY A N 1
ATOM 939 C CA . GLY A 1 120 ? 1.190 -8.927 -22.271 1.00 90.31 120 GLY A CA 1
ATOM 940 C C . GLY A 1 120 ? 2.713 -8.790 -22.298 1.00 90.31 120 GLY A C 1
ATOM 941 O O . GLY A 1 120 ? 3.391 -9.353 -21.453 1.00 90.31 120 GLY A O 1
ATOM 942 N N . ASN A 1 121 ? 3.259 -8.046 -23.262 1.00 93.06 121 ASN A N 1
ATOM 943 C CA . ASN A 1 121 ? 4.685 -7.697 -23.281 1.00 93.06 121 ASN A CA 1
ATOM 944 C C . ASN A 1 121 ? 4.902 -6.368 -22.549 1.00 93.06 121 ASN A C 1
ATOM 946 O O . ASN A 1 121 ? 5.258 -5.355 -23.148 1.00 93.06 121 ASN A O 1
ATOM 950 N N . ALA A 1 122 ? 4.615 -6.359 -21.251 1.00 94.62 122 ALA A N 1
ATOM 951 C CA . ALA A 1 122 ? 4.754 -5.173 -20.421 1.00 94.62 122 ALA A CA 1
ATOM 952 C C . ALA A 1 122 ? 5.218 -5.541 -19.017 1.00 94.62 122 ALA A C 1
ATOM 954 O O . ALA A 1 122 ? 4.896 -6.613 -18.507 1.00 94.62 122 ALA A O 1
ATOM 955 N N . SER A 1 123 ? 5.901 -4.612 -18.361 1.00 95.12 123 SER A N 1
ATOM 956 C CA . SER A 1 123 ? 6.306 -4.761 -16.967 1.00 95.12 123 SER A CA 1
ATOM 957 C C . SER A 1 123 ? 5.951 -3.527 -16.150 1.00 95.12 123 SER A C 1
ATOM 959 O O . SER A 1 123 ? 5.919 -2.403 -16.651 1.00 95.12 123 SER A O 1
ATOM 961 N N . SER A 1 124 ? 5.726 -3.731 -14.854 1.00 94.88 124 SER A N 1
ATOM 962 C CA . SER A 1 124 ? 5.783 -2.653 -13.873 1.00 94.88 124 SER A CA 1
ATOM 963 C C . SER A 1 124 ? 7.251 -2.390 -13.559 1.00 94.88 124 SER A C 1
ATOM 965 O O . SER A 1 124 ? 7.922 -3.224 -12.950 1.00 94.88 124 SER A O 1
ATOM 967 N N . VAL A 1 125 ? 7.737 -1.228 -13.975 1.00 94.50 125 VAL A N 1
ATOM 968 C CA . VAL A 1 125 ? 9.060 -0.711 -13.635 1.00 94.50 125 VAL A CA 1
ATOM 969 C C . VAL A 1 125 ? 8.997 -0.119 -12.234 1.00 94.50 125 VAL A C 1
ATOM 971 O O . VAL A 1 125 ? 8.100 0.669 -11.931 1.00 94.50 125 VAL A O 1
ATOM 974 N N . VAL A 1 126 ? 9.954 -0.477 -11.384 1.00 95.75 126 VAL A N 1
ATOM 975 C CA . VAL A 1 126 ? 10.156 0.134 -10.067 1.00 95.75 126 VAL A CA 1
ATOM 976 C C . VAL A 1 126 ? 11.560 0.715 -10.025 1.00 95.75 126 VAL A C 1
ATOM 978 O O . VAL A 1 126 ? 12.533 -0.028 -9.930 1.00 95.75 126 VAL A O 1
ATOM 981 N N . LEU A 1 127 ? 11.666 2.039 -10.093 1.00 95.19 127 LEU A N 1
ATOM 982 C CA . LEU A 1 127 ? 12.922 2.774 -9.993 1.00 95.19 127 LEU A CA 1
ATOM 983 C C . LEU A 1 127 ? 13.020 3.419 -8.610 1.00 95.19 127 LEU A C 1
ATOM 985 O O . LEU A 1 127 ? 12.269 4.329 -8.272 1.00 95.19 127 LEU A O 1
ATOM 989 N N . THR A 1 128 ? 13.973 2.969 -7.806 1.00 95.38 128 THR A N 1
ATOM 990 C CA . THR A 1 128 ? 14.276 3.547 -6.497 1.00 95.38 128 THR A CA 1
ATOM 991 C C . THR A 1 128 ? 15.493 4.446 -6.615 1.00 95.38 128 THR A C 1
ATOM 993 O O . THR A 1 128 ? 16.582 3.966 -6.913 1.00 95.38 128 THR A O 1
ATOM 996 N N . VAL A 1 129 ? 15.333 5.737 -6.339 1.00 94.56 129 VAL A N 1
ATOM 997 C CA . VAL A 1 129 ? 16.404 6.748 -6.383 1.00 94.56 129 VAL A CA 1
ATOM 998 C C . VAL A 1 129 ? 16.489 7.495 -5.059 1.00 94.56 129 VAL A C 1
ATOM 1000 O O . VAL A 1 129 ? 15.614 7.373 -4.204 1.00 94.56 129 VAL A O 1
ATOM 1003 N N . THR A 1 130 ? 17.562 8.252 -4.848 1.00 94.69 130 THR A N 1
ATOM 1004 C CA . THR A 1 130 ? 17.641 9.198 -3.730 1.00 94.69 130 THR A CA 1
ATOM 1005 C C . THR A 1 130 ? 16.681 10.370 -3.928 1.00 94.69 130 THR A C 1
ATOM 1007 O O . THR A 1 130 ? 16.348 10.725 -5.060 1.00 94.69 130 THR A O 1
ATOM 1010 N N . THR A 1 131 ? 16.218 10.966 -2.827 1.00 93.94 131 THR A N 1
ATOM 1011 C CA . THR A 1 131 ? 15.236 12.064 -2.859 1.00 93.94 131 THR A CA 1
ATOM 1012 C C . THR A 1 131 ? 15.696 13.264 -3.692 1.00 93.94 131 THR A C 1
ATOM 1014 O O . THR A 1 131 ? 14.881 13.865 -4.377 1.00 93.94 131 THR A O 1
ATOM 1017 N N . ASP A 1 132 ? 16.990 13.587 -3.703 1.00 94.12 132 ASP A N 1
ATOM 1018 C CA . ASP A 1 132 ? 17.572 14.670 -4.513 1.00 94.12 132 ASP A CA 1
ATOM 1019 C C . ASP A 1 132 ? 17.517 14.407 -6.029 1.00 94.12 132 ASP A C 1
ATOM 1021 O O . ASP A 1 132 ? 17.556 15.347 -6.819 1.00 94.12 132 ASP A O 1
ATOM 1025 N N . LYS A 1 133 ? 17.390 13.142 -6.449 1.00 92.62 133 LYS A N 1
ATOM 1026 C CA . LYS A 1 133 ? 17.327 12.741 -7.864 1.00 92.62 133 LYS A CA 1
ATOM 1027 C C . LYS A 1 133 ? 15.908 12.499 -8.370 1.00 92.62 133 LYS A C 1
ATOM 1029 O O . LYS A 1 133 ? 15.725 12.335 -9.573 1.00 92.62 133 LYS A O 1
ATOM 1034 N N . SER A 1 134 ? 14.912 12.434 -7.487 1.00 94.50 134 SER A N 1
ATOM 1035 C CA . SER A 1 134 ? 13.553 12.022 -7.859 1.00 94.50 134 SER A CA 1
ATOM 1036 C C . SER A 1 134 ? 12.905 12.985 -8.850 1.00 94.50 134 SER A C 1
ATOM 1038 O O . SER A 1 134 ? 12.354 12.535 -9.849 1.00 94.50 134 SER A O 1
ATOM 1040 N N . GLN A 1 135 ? 13.031 14.294 -8.618 1.00 95.75 135 GLN A N 1
ATOM 1041 C CA . GLN A 1 135 ? 12.420 15.309 -9.474 1.00 95.75 135 GLN A CA 1
ATOM 1042 C C . GLN A 1 135 ? 12.991 15.259 -10.893 1.00 95.75 135 GLN A C 1
ATOM 1044 O O . GLN A 1 135 ? 12.239 15.205 -11.856 1.00 95.75 135 GLN A O 1
ATOM 1049 N N . ALA A 1 136 ? 14.316 15.137 -11.015 1.00 94.44 136 ALA A N 1
ATOM 1050 C CA . ALA A 1 136 ? 14.973 15.005 -12.310 1.00 94.44 136 ALA A CA 1
ATOM 1051 C C . ALA A 1 136 ? 14.495 13.774 -13.099 1.00 94.44 136 ALA A C 1
ATOM 1053 O O . ALA A 1 136 ? 14.452 13.838 -14.319 1.00 94.44 136 ALA A O 1
ATOM 1054 N N . MET A 1 137 ? 14.136 12.670 -12.428 1.00 93.69 137 MET A N 1
ATOM 1055 C CA . MET A 1 137 ? 13.555 11.494 -13.091 1.00 93.69 137 MET A CA 1
ATOM 1056 C C . MET A 1 137 ? 12.101 11.721 -13.511 1.00 93.69 137 MET A C 1
ATOM 1058 O O . MET A 1 137 ? 11.704 11.263 -14.576 1.00 93.69 137 MET A O 1
ATOM 1062 N N . LEU A 1 138 ? 11.309 12.398 -12.675 1.00 95.50 138 LEU A N 1
ATOM 1063 C CA . LEU A 1 138 ? 9.897 12.688 -12.950 1.00 95.50 138 LEU A CA 1
ATOM 1064 C C . LEU A 1 138 ? 9.714 13.712 -14.077 1.00 95.50 138 LEU A C 1
ATOM 1066 O O . LEU A 1 138 ? 8.702 13.665 -14.768 1.00 95.50 138 LEU A O 1
ATOM 1070 N N . ASP A 1 139 ? 10.691 14.598 -14.270 1.00 96.75 139 ASP A N 1
ATOM 1071 C CA . ASP A 1 139 ? 10.669 15.636 -15.305 1.00 96.75 139 ASP A CA 1
ATOM 1072 C C . ASP A 1 139 ? 11.204 15.153 -16.666 1.00 96.75 139 ASP A C 1
ATOM 1074 O O . ASP A 1 139 ? 11.183 15.911 -17.639 1.00 96.75 139 ASP A O 1
ATOM 1078 N N . MET A 1 140 ? 11.707 13.914 -16.761 1.00 96.75 140 MET A N 1
ATOM 1079 C CA . MET A 1 140 ? 12.178 13.359 -18.034 1.00 96.75 140 MET A CA 1
ATOM 1080 C C . MET A 1 140 ? 11.032 13.247 -19.038 1.00 96.75 140 MET A C 1
ATOM 1082 O O . MET A 1 140 ? 9.911 12.869 -18.696 1.00 96.75 140 MET A O 1
ATOM 1086 N N . SER A 1 141 ? 11.342 13.509 -20.309 1.00 97.25 141 SER A N 1
ATOM 1087 C CA . SER A 1 141 ? 10.440 13.122 -21.388 1.00 97.25 141 SER A CA 1
ATOM 1088 C C . SER A 1 141 ? 10.308 11.596 -21.434 1.00 97.25 141 SER A C 1
ATOM 1090 O O . SER A 1 141 ? 11.214 10.870 -21.021 1.00 97.25 141 SER A O 1
ATOM 1092 N N . GLU A 1 142 ? 9.197 11.097 -21.975 1.00 95.25 142 GLU A N 1
ATOM 1093 C CA . GLU A 1 142 ? 8.990 9.656 -22.164 1.00 95.25 142 GLU A CA 1
ATOM 1094 C C . GLU A 1 142 ? 10.142 9.016 -22.958 1.00 95.25 142 GLU A C 1
ATOM 1096 O O . GLU A 1 142 ? 10.666 7.976 -22.567 1.00 95.25 142 GLU A O 1
ATOM 1101 N N . THR A 1 143 ? 10.597 9.679 -24.026 1.00 96.19 143 THR A N 1
ATOM 1102 C CA . THR A 1 143 ? 11.721 9.223 -24.856 1.00 96.19 143 THR A CA 1
ATOM 1103 C C . THR A 1 143 ? 13.014 9.097 -24.051 1.00 96.19 143 THR A C 1
ATOM 1105 O O . THR A 1 143 ? 13.698 8.075 -24.144 1.00 96.19 143 THR A O 1
ATOM 1108 N N . ASP A 1 144 ? 13.343 10.106 -23.241 1.00 96.44 144 ASP A N 1
ATOM 1109 C CA . ASP A 1 144 ? 14.568 10.107 -22.434 1.00 96.44 144 ASP A CA 1
ATOM 1110 C C . ASP A 1 144 ? 14.500 9.068 -21.312 1.00 96.44 144 ASP A C 1
ATOM 1112 O O . ASP A 1 144 ? 15.481 8.366 -21.047 1.00 96.44 144 ASP A O 1
ATOM 1116 N N . PHE A 1 145 ? 13.332 8.935 -20.679 1.00 94.81 145 PHE A N 1
ATOM 1117 C CA . PHE A 1 145 ? 13.100 7.934 -19.645 1.00 94.81 145 PHE A CA 1
ATOM 1118 C C . PHE A 1 145 ? 13.242 6.520 -20.215 1.00 94.81 145 PHE A C 1
ATOM 1120 O O . PHE A 1 145 ? 13.986 5.712 -19.660 1.00 94.81 145 PHE A O 1
ATOM 1127 N N . ASN A 1 146 ? 12.611 6.236 -21.357 1.00 94.06 146 ASN A N 1
ATOM 1128 C CA . ASN A 1 146 ? 12.705 4.937 -22.024 1.00 94.06 146 ASN A CA 1
ATOM 1129 C C . ASN A 1 146 ? 14.160 4.600 -22.367 1.00 94.06 146 ASN A C 1
ATOM 1131 O O . ASN A 1 146 ? 14.653 3.547 -21.967 1.00 94.06 146 ASN A O 1
ATOM 1135 N N . ALA A 1 147 ? 14.881 5.526 -23.009 1.00 93.88 147 ALA A N 1
ATOM 1136 C CA . ALA A 1 147 ? 16.290 5.333 -23.354 1.00 93.88 147 ALA A CA 1
ATOM 1137 C C . ALA A 1 147 ? 17.168 5.070 -22.118 1.00 93.88 147 ALA A C 1
ATOM 1139 O O . ALA A 1 147 ? 18.078 4.235 -22.157 1.00 93.88 147 ALA A O 1
ATOM 1140 N N . LYS A 1 148 ? 16.892 5.754 -21.001 1.00 92.69 148 LYS A N 1
ATOM 1141 C CA . LYS A 1 148 ? 17.587 5.529 -19.732 1.00 92.69 148 LYS A CA 1
ATOM 1142 C C . LYS A 1 148 ? 17.309 4.140 -19.158 1.00 92.69 148 LYS A C 1
ATOM 1144 O O . LYS A 1 148 ? 18.261 3.455 -18.796 1.00 92.69 148 LYS A O 1
ATOM 1149 N N . ILE A 1 149 ? 16.045 3.733 -19.044 1.00 91.81 149 ILE A N 1
ATOM 1150 C CA . ILE A 1 149 ? 15.677 2.443 -18.438 1.00 91.81 149 ILE A CA 1
ATOM 1151 C C . ILE A 1 149 ? 16.237 1.274 -19.258 1.00 91.81 149 ILE A C 1
ATOM 1153 O O . ILE A 1 149 ? 16.845 0.374 -18.681 1.00 91.81 149 ILE A O 1
ATOM 1157 N N . THR A 1 150 ? 16.125 1.336 -20.586 1.00 90.94 150 THR A N 1
ATOM 1158 C CA . THR A 1 150 ? 16.764 0.413 -21.544 1.00 90.94 150 THR A CA 1
ATOM 1159 C C . THR A 1 150 ? 18.268 0.288 -21.274 1.00 90.94 150 THR A C 1
ATOM 1161 O O . THR A 1 150 ? 18.798 -0.794 -21.007 1.00 90.94 150 THR A O 1
ATOM 1164 N N . LYS A 1 151 ? 18.974 1.425 -21.210 1.00 90.19 151 LYS A N 1
ATOM 1165 C CA . LYS A 1 151 ? 20.413 1.446 -20.912 1.00 90.19 151 LYS A CA 1
ATOM 1166 C C . LYS A 1 151 ? 20.746 0.830 -19.549 1.00 90.19 151 LYS A C 1
ATOM 1168 O O . LYS A 1 151 ? 21.698 0.054 -19.456 1.00 90.19 151 LYS A O 1
ATOM 1173 N N . ASP A 1 152 ? 19.998 1.170 -18.503 1.00 88.56 152 ASP A N 1
ATOM 1174 C CA . ASP A 1 152 ? 20.246 0.693 -17.137 1.00 88.56 152 ASP A CA 1
ATOM 1175 C C . ASP A 1 152 ? 20.038 -0.827 -17.006 1.00 88.56 152 ASP A C 1
ATOM 1177 O O . ASP A 1 152 ? 20.755 -1.486 -16.251 1.00 88.56 152 ASP A O 1
ATOM 1181 N N 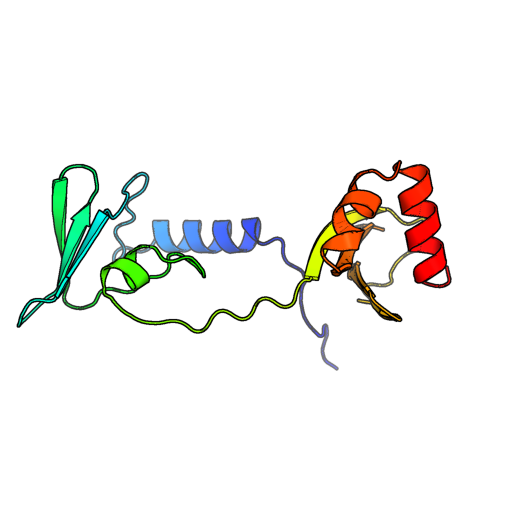. PHE A 1 153 ? 19.118 -1.401 -17.788 1.00 84.19 153 PHE A N 1
ATOM 1182 C CA . PHE A 1 153 ? 18.920 -2.851 -17.896 1.00 84.19 153 PHE A CA 1
ATOM 1183 C C . PHE A 1 153 ? 19.894 -3.559 -18.838 1.00 84.19 153 PHE A C 1
ATOM 1185 O O . PHE A 1 153 ? 19.847 -4.785 -18.951 1.00 84.19 153 PHE A O 1
ATOM 1192 N N . ARG A 1 154 ? 20.825 -2.820 -19.457 1.00 82.25 154 ARG A N 1
ATOM 1193 C CA . ARG A 1 154 ? 21.786 -3.339 -20.443 1.00 82.25 154 ARG A CA 1
ATOM 1194 C C . ARG A 1 154 ? 21.086 -3.971 -21.658 1.00 82.25 154 ARG A C 1
ATOM 1196 O O . ARG A 1 154 ? 21.608 -4.939 -22.215 1.00 82.25 154 ARG A O 1
ATOM 1203 N N . GLY A 1 155 ? 19.926 -3.429 -22.037 1.00 60.66 155 GLY A N 1
ATOM 1204 C CA . GLY A 1 155 ? 19.092 -3.896 -23.144 1.00 60.66 155 GLY A CA 1
ATOM 1205 C C . GLY A 1 155 ? 18.213 -2.788 -23.673 1.00 60.66 155 GLY A C 1
ATOM 1206 O O . GLY A 1 155 ? 17.211 -2.481 -22.991 1.00 60.66 155 GLY A O 1
#

pLDDT: mean 92.63, std 5.24, range [60.66, 97.81]